Protein AF-A0A7S0JHD7-F1 (afdb_monomer_lite)

InterPro domains:
  IPR009288 Gamma-glutamylcyclotransferase, AIG2-like domain [PF06094] (3-98)
  IPR013024 Gamma-glutamyl cyclotransferase-like [cd06661] (7-71)
  IPR036568 Gamma-glutamyl cyclotransferase-like superfamily [SSF110857] (16-100)

Organism: NCBI:txid127549

pLDDT: mean 93.18, std 8.36, range [54.47, 98.25]

Structure (mmCIF, N/CA/C/O backbone):
data_AF-A0A7S0JHD7-F1
#
_entry.id   AF-A0A7S0JHD7-F1
#
loop_
_atom_site.group_PDB
_atom_site.id
_atom_site.type_symbol
_atom_site.label_atom_id
_atom_site.label_alt_id
_atom_site.label_comp_id
_atom_site.label_asym_id
_atom_site.label_entity_id
_atom_site.label_seq_id
_atom_site.pdbx_PDB_ins_code
_atom_site.Cartn_x
_atom_site.Cartn_y
_atom_site.Cartn_z
_atom_site.occupancy
_atom_site.B_iso_or_equiv
_atom_site.auth_seq_id
_atom_site.auth_comp_id
_atom_site.auth_asym_id
_atom_site.auth_atom_id
_atom_site.pdbx_PDB_model_num
ATOM 1 N N . PHE A 1 1 ? 3.752 4.876 7.104 1.00 97.00 1 PHE A N 1
ATOM 2 C CA . PHE A 1 1 ? 4.008 4.240 5.793 1.00 97.00 1 PHE A CA 1
ATOM 3 C C . PHE A 1 1 ? 4.699 5.234 4.877 1.00 97.00 1 PHE A C 1
ATOM 5 O O . PHE A 1 1 ? 4.890 6.371 5.280 1.00 97.00 1 PHE A O 1
ATOM 12 N N . VAL A 1 2 ? 5.087 4.823 3.677 1.00 97.06 2 VAL A N 1
ATOM 13 C CA . VAL A 1 2 ? 5.489 5.721 2.589 1.00 97.06 2 VAL A CA 1
ATOM 14 C C . VAL A 1 2 ? 4.622 5.375 1.387 1.00 97.06 2 VAL A C 1
ATOM 16 O O . VAL A 1 2 ? 4.475 4.195 1.071 1.00 97.06 2 VAL A O 1
ATOM 19 N N . LEU A 1 3 ? 4.037 6.385 0.744 1.00 97.25 3 LEU A N 1
ATOM 20 C CA . LEU A 1 3 ? 3.247 6.209 -0.473 1.00 97.25 3 LEU A CA 1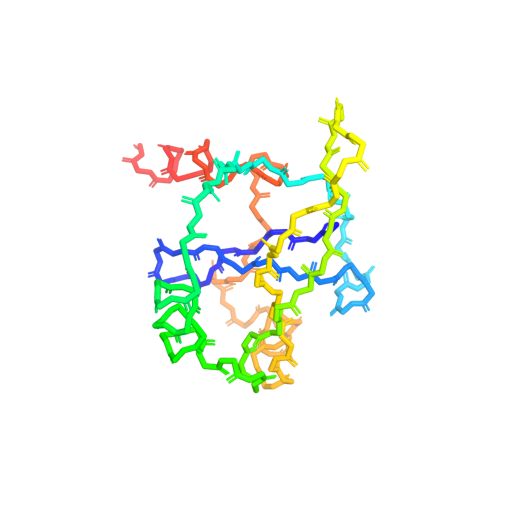
ATOM 21 C C . LEU A 1 3 ? 4.080 6.630 -1.685 1.00 97.25 3 LEU A C 1
ATOM 23 O O . LEU A 1 3 ? 4.628 7.735 -1.715 1.00 97.25 3 LEU A O 1
ATOM 27 N N . VAL A 1 4 ? 4.200 5.740 -2.664 1.00 95.50 4 VAL A N 1
ATOM 28 C CA . VAL A 1 4 ? 5.098 5.895 -3.814 1.00 95.50 4 VAL A CA 1
ATOM 29 C C . V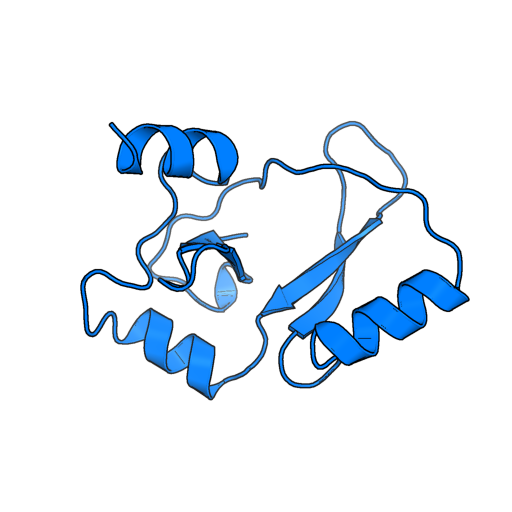AL A 1 4 ? 4.309 5.752 -5.109 1.00 95.50 4 VAL A C 1
ATOM 31 O O . VAL A 1 4 ? 3.493 4.850 -5.226 1.00 95.50 4 VAL A O 1
ATOM 34 N N . ASP A 1 5 ? 4.551 6.606 -6.100 1.00 94.25 5 ASP A N 1
ATOM 35 C CA . ASP A 1 5 ? 3.963 6.441 -7.434 1.00 94.25 5 ASP A CA 1
ATOM 36 C C . ASP A 1 5 ? 4.608 5.251 -8.165 1.00 94.25 5 ASP A C 1
ATOM 38 O O . ASP A 1 5 ? 5.815 5.259 -8.418 1.00 94.25 5 ASP A O 1
ATOM 42 N N . SER A 1 6 ? 3.825 4.240 -8.552 1.00 92.94 6 SER A N 1
ATOM 43 C CA . SER A 1 6 ? 4.338 3.106 -9.341 1.00 92.94 6 SER A CA 1
ATOM 44 C C . SER A 1 6 ? 4.807 3.503 -10.747 1.00 92.94 6 SER A C 1
ATOM 46 O O . SER A 1 6 ? 5.485 2.728 -11.422 1.00 92.94 6 SER A O 1
ATOM 48 N N . GLY A 1 7 ? 4.408 4.682 -11.234 1.00 89.81 7 GLY A N 1
ATOM 49 C CA . GLY A 1 7 ? 4.566 5.085 -12.628 1.00 89.81 7 GLY A CA 1
ATOM 50 C C . GLY A 1 7 ? 3.606 4.371 -13.586 1.00 89.81 7 GLY A C 1
ATOM 51 O O . GLY A 1 7 ? 3.748 4.520 -14.799 1.00 89.81 7 GLY A O 1
ATOM 52 N N . SER A 1 8 ? 2.645 3.606 -13.055 1.00 89.56 8 SER A N 1
ATOM 53 C CA . SER A 1 8 ? 1.667 2.812 -13.814 1.00 89.56 8 SER A CA 1
ATOM 54 C C . SER A 1 8 ? 0.216 3.192 -13.491 1.00 89.56 8 SER A C 1
ATOM 56 O O . SER A 1 8 ? -0.711 2.446 -13.787 1.00 89.56 8 SER A O 1
ATOM 58 N N . GLY A 1 9 ? -0.000 4.374 -12.901 1.00 90.94 9 GLY A N 1
ATOM 59 C CA . GLY A 1 9 ? -1.340 4.906 -12.623 1.00 90.94 9 GLY A CA 1
ATOM 60 C C . GLY A 1 9 ? -1.950 4.473 -11.288 1.00 90.94 9 GLY A C 1
ATOM 61 O O . GLY A 1 9 ? -3.118 4.768 -11.044 1.00 90.94 9 GLY A O 1
ATOM 62 N N . TYR A 1 10 ? -1.170 3.845 -10.407 1.00 92.69 10 TYR A N 1
ATOM 63 C CA . TYR A 1 10 ? -1.563 3.480 -9.041 1.00 92.69 10 TYR A CA 1
ATOM 64 C C . TYR A 1 10 ? -0.396 3.673 -8.052 1.00 92.69 10 TYR A C 1
ATOM 66 O O . TYR A 1 10 ? 0.763 3.669 -8.479 1.00 92.69 10 TYR A O 1
ATOM 74 N N . PRO A 1 11 ? -0.655 3.852 -6.746 1.00 96.06 11 PRO A N 1
ATOM 75 C CA . PRO A 1 11 ? 0.401 3.987 -5.753 1.00 96.06 11 PRO A CA 1
ATOM 76 C C . PRO A 1 11 ? 0.838 2.630 -5.180 1.00 96.06 11 PRO A C 1
ATOM 78 O O . PRO A 1 11 ? 0.054 1.689 -5.112 1.00 96.06 11 PRO A O 1
ATOM 81 N N . TYR A 1 12 ? 2.064 2.572 -4.668 1.00 97.12 12 TYR A N 1
ATOM 82 C CA . TYR A 1 12 ? 2.533 1.557 -3.731 1.00 97.12 12 TYR A CA 1
ATOM 83 C C . TYR A 1 12 ? 2.457 2.090 -2.301 1.00 97.12 12 TYR A C 1
ATOM 85 O O . TYR A 1 12 ? 3.001 3.160 -2.009 1.00 97.12 12 TYR A O 1
ATOM 93 N N . ALA A 1 13 ? 1.846 1.323 -1.398 1.00 98.06 13 ALA A N 1
ATOM 94 C CA . ALA A 1 13 ? 1.996 1.512 0.040 1.00 98.06 13 ALA A CA 1
ATOM 95 C C . ALA A 1 13 ? 3.176 0.670 0.539 1.00 98.06 13 ALA A C 1
ATOM 97 O O . ALA A 1 13 ? 3.165 -0.554 0.427 1.00 98.06 13 ALA A O 1
ATOM 98 N N . CYS A 1 14 ? 4.188 1.322 1.108 1.00 97.94 14 CYS A N 1
ATOM 99 C CA . CYS A 1 14 ? 5.396 0.669 1.603 1.00 97.94 14 CYS A CA 1
ATOM 100 C C . CYS A 1 14 ? 5.568 0.905 3.106 1.00 97.94 14 CYS A C 1
ATOM 102 O O . CYS A 1 14 ? 5.262 1.982 3.637 1.00 97.94 14 CYS A O 1
ATOM 104 N N . HIS A 1 15 ? 6.135 -0.079 3.805 1.00 97.81 15 HIS A N 1
ATOM 105 C CA . HIS A 1 15 ? 6.645 0.138 5.158 1.00 97.81 15 HIS A CA 1
ATOM 106 C C . HIS A 1 15 ? 7.768 1.175 5.141 1.00 97.81 15 HIS A C 1
ATOM 108 O O . HIS A 1 15 ? 8.652 1.127 4.291 1.00 97.81 15 HIS A O 1
ATOM 114 N N . ALA A 1 16 ? 7.783 2.087 6.115 1.00 96.25 16 ALA A N 1
ATOM 115 C CA . ALA A 1 16 ? 8.834 3.106 6.198 1.00 96.25 16 ALA A CA 1
ATOM 116 C C . ALA A 1 16 ? 10.225 2.491 6.431 1.00 96.25 16 ALA A C 1
ATOM 118 O O . ALA A 1 16 ? 11.209 2.953 5.869 1.00 96.25 16 ALA A O 1
ATOM 119 N N . ALA A 1 17 ? 10.303 1.385 7.179 1.00 96.19 17 ALA A N 1
ATOM 120 C CA . ALA A 1 17 ? 11.546 0.630 7.355 1.00 96.19 17 ALA A CA 1
ATOM 121 C C . ALA A 1 17 ? 12.089 0.057 6.032 1.00 96.19 17 ALA A C 1
ATOM 123 O O . ALA A 1 17 ? 13.296 -0.124 5.876 1.00 96.19 17 ALA A O 1
ATOM 124 N N . ALA A 1 18 ? 11.209 -0.198 5.060 1.00 95.62 18 ALA A N 1
ATOM 125 C CA . ALA A 1 18 ? 11.601 -0.640 3.732 1.00 95.62 18 ALA A CA 1
ATOM 126 C C . ALA A 1 18 ? 12.091 0.514 2.845 1.00 95.62 18 ALA A C 1
ATOM 128 O O . ALA A 1 18 ? 12.549 0.240 1.751 1.00 95.62 18 ALA A O 1
ATOM 129 N N . LEU A 1 19 ? 12.027 1.776 3.280 1.00 94.75 19 LEU A N 1
ATOM 130 C CA . LEU A 1 19 ? 12.508 2.955 2.546 1.00 94.75 19 LEU A CA 1
ATOM 131 C C . LEU A 1 19 ? 13.006 4.025 3.548 1.00 94.75 19 LEU A C 1
ATOM 133 O O . LEU A 1 19 ? 12.389 5.085 3.667 1.00 94.75 19 LEU A O 1
ATOM 137 N N . PRO A 1 20 ? 14.071 3.746 4.330 1.00 93.75 20 PRO A N 1
ATOM 138 C CA . PRO A 1 20 ? 14.485 4.577 5.461 1.00 93.75 20 PRO A CA 1
ATOM 139 C C . PRO A 1 20 ? 14.974 5.974 5.054 1.00 93.75 20 PRO A C 1
ATOM 141 O O . PRO A 1 20 ? 15.027 6.870 5.891 1.00 93.75 20 PRO A O 1
ATOM 144 N N . GLU A 1 21 ? 15.320 6.181 3.784 1.00 91.69 21 GLU A N 1
ATOM 145 C CA . GLU A 1 21 ? 15.680 7.484 3.225 1.00 91.69 21 GLU A CA 1
ATOM 146 C C . GLU A 1 21 ? 14.472 8.407 2.982 1.00 91.69 21 GLU A C 1
ATOM 148 O O . GLU A 1 21 ? 14.646 9.577 2.641 1.00 91.69 21 GLU A O 1
ATOM 153 N N . ARG A 1 22 ? 13.243 7.898 3.144 1.00 92.00 22 ARG A N 1
ATOM 154 C CA . ARG A 1 22 ? 11.997 8.621 2.872 1.00 92.00 22 ARG A CA 1
ATOM 155 C C . ARG A 1 22 ? 11.255 8.927 4.169 1.00 92.00 22 ARG A C 1
ATOM 157 O O . ARG A 1 22 ? 11.165 8.097 5.072 1.00 92.00 22 ARG A O 1
ATOM 164 N N . ALA A 1 23 ? 10.676 10.123 4.245 1.00 93.88 23 ALA A N 1
ATOM 165 C CA . ALA A 1 23 ? 9.887 10.526 5.401 1.00 93.88 23 ALA A CA 1
ATOM 166 C C . ALA A 1 23 ? 8.593 9.689 5.494 1.00 93.88 23 ALA A C 1
ATOM 168 O O . ALA A 1 23 ? 7.858 9.601 4.505 1.00 93.88 23 ALA A O 1
ATOM 169 N N . PRO A 1 24 ? 8.285 9.084 6.655 1.00 96.56 24 PRO A N 1
ATOM 170 C CA . PRO A 1 24 ? 7.031 8.375 6.845 1.00 96.56 24 PRO A CA 1
ATOM 171 C C . PRO A 1 24 ? 5.847 9.348 6.912 1.00 96.56 24 PRO A C 1
ATOM 173 O O . PRO A 1 24 ? 5.953 10.438 7.469 1.00 96.56 24 PRO A O 1
ATOM 176 N N . SER A 1 25 ? 4.690 8.910 6.425 1.00 96.12 25 SER A N 1
ATOM 177 C CA . SER A 1 25 ? 3.412 9.604 6.565 1.00 96.12 25 SER A CA 1
ATOM 178 C C . SER A 1 25 ? 2.292 8.657 7.003 1.00 96.12 25 SER A C 1
ATOM 180 O O . SER A 1 25 ? 2.401 7.422 6.923 1.00 96.12 25 SER A O 1
ATOM 182 N N . GLN A 1 26 ? 1.193 9.259 7.460 1.00 96.69 26 GLN A N 1
ATOM 183 C CA . GLN A 1 26 ? -0.122 8.623 7.424 1.00 96.69 26 GLN A CA 1
ATOM 184 C C . GLN A 1 26 ? -0.577 8.506 5.965 1.00 96.69 26 GLN A C 1
ATOM 186 O O . GLN A 1 26 ? -0.109 9.257 5.107 1.00 96.69 26 GLN A O 1
ATOM 191 N N . LEU A 1 27 ? -1.437 7.530 5.682 1.00 97.31 27 LEU A N 1
ATOM 192 C CA . LEU A 1 27 ? -2.031 7.341 4.361 1.00 97.31 27 LEU A CA 1
ATOM 193 C C . LEU A 1 27 ? -3.490 7.782 4.410 1.00 97.31 27 LEU A C 1
ATOM 195 O O . LEU A 1 27 ? -4.190 7.470 5.371 1.00 97.31 27 LEU A O 1
ATOM 199 N N . ILE A 1 28 ? -3.934 8.483 3.372 1.00 96.94 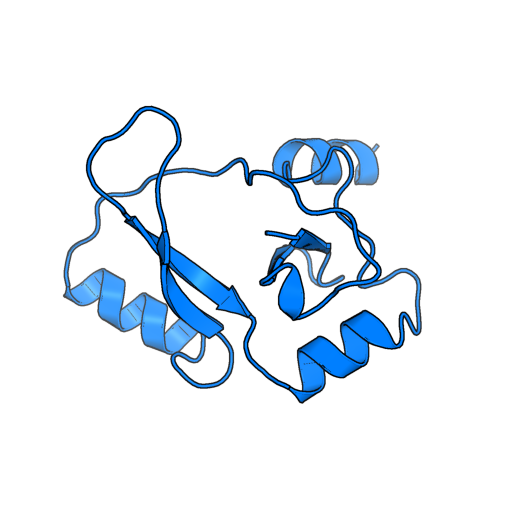28 ILE A N 1
ATOM 200 C CA . ILE A 1 28 ? -5.336 8.833 3.165 1.00 96.94 28 ILE A CA 1
ATOM 201 C C . ILE A 1 28 ? -5.912 7.821 2.180 1.00 96.94 28 ILE A C 1
ATOM 203 O O . ILE A 1 28 ? -5.378 7.628 1.087 1.00 96.94 28 ILE A O 1
ATOM 207 N N . GLY A 1 29 ? -7.000 7.166 2.572 1.00 94.00 29 GLY A N 1
ATOM 208 C CA . GLY A 1 29 ? -7.625 6.115 1.782 1.00 94.00 29 GLY A CA 1
ATOM 209 C C . GLY A 1 29 ? -9.108 5.967 2.083 1.00 94.00 29 GLY A C 1
ATOM 210 O O . GLY A 1 29 ? -9.697 6.763 2.814 1.00 94.00 29 GLY A O 1
ATOM 211 N N . GLU A 1 30 ? -9.701 4.935 1.496 1.00 94.50 30 GLU A N 1
ATOM 212 C CA . GLU A 1 30 ? -11.107 4.578 1.669 1.00 94.50 30 GLU A CA 1
ATOM 213 C C . GLU A 1 30 ? -11.199 3.239 2.398 1.00 94.50 30 GLU A C 1
ATOM 215 O O . GLU A 1 30 ? -10.457 2.305 2.090 1.00 94.50 30 GLU A O 1
ATOM 220 N N . LEU A 1 31 ? -12.112 3.151 3.365 1.00 95.00 31 LEU A N 1
ATOM 221 C CA . LEU A 1 31 ? -12.401 1.917 4.083 1.00 95.00 31 LEU A CA 1
ATOM 222 C C . LEU A 1 31 ? -13.623 1.243 3.458 1.00 95.00 31 LEU A C 1
ATOM 224 O O . LEU A 1 31 ? -14.693 1.846 3.368 1.00 95.00 31 LEU A O 1
ATOM 228 N N . LEU A 1 32 ? -13.464 -0.010 3.037 1.00 95.50 32 LEU A N 1
ATOM 229 C CA . LEU A 1 32 ? -14.512 -0.787 2.381 1.00 95.50 32 LEU A CA 1
ATOM 230 C C . LEU A 1 32 ? -14.810 -2.059 3.173 1.00 95.50 32 LEU A C 1
ATOM 232 O O . LEU A 1 32 ? -13.900 -2.783 3.573 1.00 95.50 32 LEU A O 1
ATOM 236 N N . VAL A 1 33 ? -16.098 -2.359 3.346 1.00 96.38 33 VAL A N 1
ATOM 237 C CA . VAL A 1 33 ? -16.551 -3.638 3.903 1.00 96.38 33 VAL A CA 1
ATOM 238 C C . VAL A 1 33 ? -16.715 -4.631 2.761 1.00 96.38 33 VAL A C 1
ATOM 240 O O . VAL A 1 33 ? -17.500 -4.411 1.839 1.00 96.38 33 VAL A O 1
ATOM 243 N N . VAL A 1 34 ? -15.985 -5.740 2.835 1.00 96.31 34 VAL A N 1
ATOM 244 C CA . VAL A 1 34 ? -16.016 -6.805 1.828 1.00 96.31 34 VAL A CA 1
ATOM 245 C C . VAL A 1 34 ? -16.269 -8.158 2.481 1.00 96.31 34 VAL A C 1
ATOM 247 O O . VAL A 1 34 ? -15.935 -8.380 3.643 1.00 96.31 34 VAL A O 1
ATOM 250 N N . ASN A 1 35 ? -16.867 -9.080 1.729 1.00 98.06 35 ASN A N 1
ATOM 251 C CA . ASN A 1 35 ? -17.022 -10.462 2.175 1.00 98.06 35 ASN A CA 1
ATOM 252 C C . ASN A 1 35 ? -15.767 -11.294 1.846 1.00 98.06 35 ASN A C 1
ATOM 254 O O . ASN A 1 35 ? -14.893 -10.864 1.093 1.00 98.06 35 ASN A O 1
ATOM 258 N N . ALA A 1 36 ? -15.701 -12.514 2.384 1.00 97.19 36 ALA A N 1
ATOM 259 C CA . ALA A 1 36 ? -14.554 -13.403 2.198 1.00 97.19 36 ALA A CA 1
ATOM 260 C C . ALA A 1 36 ? -14.282 -13.767 0.725 1.00 97.19 36 ALA A C 1
ATOM 262 O O . ALA A 1 36 ? -13.127 -13.921 0.342 1.00 97.19 36 ALA A O 1
ATOM 263 N N . ALA A 1 37 ? -15.322 -13.876 -0.109 1.00 98.06 37 ALA A N 1
ATOM 264 C CA . ALA A 1 37 ? -15.159 -14.201 -1.526 1.00 98.06 37 ALA A CA 1
ATOM 265 C C . ALA A 1 37 ? -14.506 -13.046 -2.301 1.00 98.06 37 ALA A C 1
ATOM 267 O O . ALA A 1 37 ? -13.570 -13.269 -3.063 1.00 98.06 37 ALA A O 1
ATOM 268 N N . VAL A 1 38 ? -14.950 -11.808 -2.058 1.00 98.00 38 VAL A N 1
ATOM 269 C CA . VAL A 1 38 ? -14.329 -10.601 -2.628 1.00 98.00 38 VAL A CA 1
ATOM 270 C C . VAL A 1 38 ? -12.887 -10.479 -2.150 1.00 98.00 38 VAL A C 1
ATOM 272 O O . VAL A 1 38 ? -11.991 -10.250 -2.953 1.00 98.00 38 VAL A O 1
ATOM 275 N N . LEU A 1 39 ? -12.657 -10.690 -0.855 1.00 97.31 39 LEU A N 1
ATOM 276 C CA . LEU A 1 39 ? -11.332 -10.601 -0.261 1.00 97.31 39 LEU A CA 1
ATOM 277 C C . LEU A 1 39 ? -10.350 -11.636 -0.848 1.00 97.31 39 LEU A C 1
ATOM 279 O O . LEU A 1 39 ? -9.198 -11.301 -1.106 1.00 97.31 39 LEU A O 1
ATOM 283 N N . SER A 1 40 ? -10.811 -12.859 -1.124 1.00 97.38 40 SER A N 1
ATOM 284 C CA . SER A 1 40 ? -10.013 -13.884 -1.812 1.00 97.38 40 SER A CA 1
ATOM 285 C C . SER A 1 40 ? -9.677 -13.489 -3.252 1.00 97.38 40 SER A C 1
ATOM 287 O O . SER A 1 40 ? -8.560 -13.716 -3.700 1.00 97.38 40 SER A O 1
ATOM 289 N N . GLY A 1 41 ? -10.619 -12.878 -3.978 1.00 98.12 41 GLY A N 1
ATOM 290 C CA . GLY A 1 41 ? -10.355 -12.377 -5.330 1.00 98.12 41 GLY A CA 1
ATOM 291 C C . GLY A 1 41 ? -9.343 -11.228 -5.343 1.00 98.12 41 GLY A C 1
ATOM 292 O O . GLY A 1 41 ? -8.498 -11.160 -6.231 1.00 98.12 41 GLY A O 1
ATOM 293 N N . LEU A 1 42 ? -9.384 -10.350 -4.335 1.00 97.44 42 LEU A N 1
ATOM 294 C CA . LEU A 1 42 ? -8.370 -9.308 -4.159 1.00 97.44 42 LEU A CA 1
ATOM 295 C C . LEU A 1 42 ? -6.989 -9.908 -3.869 1.00 97.44 42 LEU A C 1
ATOM 297 O O . LEU A 1 42 ? -6.013 -9.447 -4.447 1.00 97.44 42 LEU A O 1
ATOM 301 N N . ASP A 1 43 ? -6.894 -10.965 -3.055 1.00 98.00 43 ASP A N 1
ATOM 302 C CA . ASP A 1 43 ? -5.614 -11.644 -2.802 1.00 98.00 43 ASP A CA 1
ATOM 303 C C . ASP A 1 43 ? -4.961 -12.154 -4.094 1.00 98.00 43 ASP A C 1
ATOM 305 O O . ASP A 1 43 ? -3.755 -11.990 -4.278 1.00 98.00 43 ASP A O 1
ATOM 309 N N . GLU A 1 44 ? -5.747 -12.722 -5.009 1.00 97.69 44 GLU A N 1
ATOM 310 C CA . GLU A 1 44 ? -5.249 -13.173 -6.312 1.00 97.69 44 GLU A CA 1
ATOM 311 C C . GLU A 1 44 ? -4.781 -12.001 -7.187 1.00 97.69 44 GLU A C 1
ATOM 313 O O . GLU A 1 44 ? -3.687 -12.056 -7.754 1.00 97.69 44 GLU A O 1
ATOM 318 N N . LEU A 1 45 ? -5.577 -10.928 -7.274 1.00 96.56 45 LEU A N 1
ATOM 319 C CA . LEU A 1 45 ? -5.258 -9.744 -8.084 1.00 96.56 45 LEU A CA 1
ATOM 320 C C . LEU A 1 45 ? -4.012 -9.003 -7.585 1.00 96.56 45 LEU A C 1
ATOM 322 O O . LEU A 1 45 ? -3.212 -8.533 -8.392 1.00 96.56 45 LEU A O 1
ATOM 326 N N . GLU A 1 46 ? -3.833 -8.930 -6.268 1.00 96.44 46 GLU A N 1
ATOM 327 C CA . GLU A 1 46 ? -2.701 -8.262 -5.618 1.00 96.44 46 GLU A CA 1
ATOM 328 C C . GLU A 1 46 ? -1.460 -9.177 -5.517 1.00 96.44 46 GLU A C 1
ATOM 330 O O . GLU A 1 46 ? -0.426 -8.806 -4.957 1.00 96.44 46 GLU A O 1
ATOM 335 N N . GLY A 1 47 ? -1.524 -10.409 -6.033 1.00 96.94 47 GLY A N 1
ATOM 336 C CA . GLY A 1 47 ? -0.410 -11.357 -5.951 1.00 96.94 47 GLY A CA 1
ATOM 337 C C . GLY A 1 47 ? -0.013 -11.684 -4.507 1.00 96.94 47 GLY A C 1
ATOM 338 O O . GLY A 1 47 ? 1.171 -11.885 -4.209 1.00 96.94 47 GLY A O 1
ATOM 339 N N . HIS A 1 48 ? -0.988 -11.697 -3.597 1.00 95.31 48 HIS A N 1
ATOM 340 C CA . HIS A 1 48 ? -0.792 -12.021 -2.193 1.00 95.31 48 HIS A CA 1
ATOM 341 C C . HIS A 1 48 ? -0.408 -13.498 -2.005 1.00 95.31 48 HIS A C 1
ATOM 343 O O . HIS A 1 48 ? -1.016 -14.364 -2.634 1.00 95.31 48 HIS A O 1
ATOM 349 N N . PRO A 1 49 ? 0.557 -13.835 -1.120 1.00 96.50 49 PRO A N 1
ATOM 350 C CA . PRO A 1 49 ? 1.343 -12.968 -0.230 1.00 96.50 49 PRO A CA 1
ATOM 351 C C . PRO A 1 49 ? 2.728 -12.572 -0.766 1.00 96.50 49 PRO A C 1
ATOM 353 O O . PRO A 1 49 ? 3.578 -12.147 0.016 1.00 96.50 49 PRO A O 1
ATOM 356 N N . THR A 1 50 ? 2.999 -12.775 -2.056 1.00 95.94 50 THR A N 1
ATOM 357 C CA . THR A 1 50 ? 4.345 -12.612 -2.618 1.00 95.94 50 THR A CA 1
ATOM 358 C C . THR A 1 50 ? 4.621 -11.169 -3.022 1.00 95.94 50 THR A C 1
ATOM 360 O O . THR A 1 50 ? 5.607 -10.592 -2.563 1.00 95.94 50 THR A O 1
ATOM 363 N N . TYR A 1 51 ? 3.755 -10.582 -3.854 1.00 97.31 51 TYR A N 1
ATOM 364 C CA . TYR A 1 51 ? 3.965 -9.231 -4.368 1.00 97.31 51 TYR A CA 1
ATOM 365 C C . TYR A 1 51 ? 3.533 -8.177 -3.342 1.00 97.31 51 TYR A C 1
ATOM 367 O O . TYR A 1 51 ? 4.363 -7.424 -2.816 1.00 97.31 51 TYR A O 1
ATOM 375 N N . TYR A 1 52 ? 2.251 -8.208 -2.971 1.00 98.12 52 TYR A N 1
ATOM 376 C CA . TYR A 1 52 ? 1.733 -7.512 -1.800 1.00 98.12 52 TYR A CA 1
ATOM 377 C C . TYR A 1 52 ? 1.452 -8.479 -0.649 1.00 98.12 52 TYR A C 1
ATOM 379 O O . TYR A 1 52 ? 0.922 -9.576 -0.827 1.00 98.12 52 TYR A O 1
ATOM 387 N N . ARG A 1 53 ? 1.700 -8.037 0.582 1.00 98.06 53 ARG A N 1
ATOM 388 C CA . ARG A 1 53 ? 1.238 -8.727 1.785 1.00 98.06 53 ARG A CA 1
ATOM 389 C C . ARG A 1 53 ? 0.085 -7.960 2.412 1.00 98.06 53 ARG A C 1
ATOM 391 O O . ARG A 1 53 ? 0.191 -6.763 2.659 1.00 98.06 53 ARG A O 1
ATOM 398 N N . ARG A 1 54 ? -1.011 -8.664 2.691 1.00 97.25 54 ARG A N 1
ATOM 399 C CA . ARG A 1 54 ? -2.137 -8.124 3.442 1.00 97.25 54 ARG A CA 1
ATOM 400 C C . ARG A 1 54 ? -1.792 -8.084 4.929 1.00 97.25 54 ARG A C 1
ATOM 402 O O . ARG A 1 54 ? -1.390 -9.099 5.496 1.00 97.25 54 ARG A O 1
ATOM 409 N N . GLU A 1 55 ? -1.956 -6.925 5.551 1.00 97.50 55 GLU A N 1
ATOM 410 C CA . GLU A 1 55 ? -1.627 -6.680 6.957 1.00 97.50 55 GLU A CA 1
ATOM 411 C C . GLU A 1 55 ? -2.753 -5.912 7.653 1.00 97.50 55 GLU A C 1
ATOM 413 O O . GLU A 1 55 ? -3.418 -5.086 7.025 1.00 97.50 55 GLU A O 1
ATOM 418 N N . LEU A 1 56 ? -2.984 -6.200 8.940 1.00 97.69 56 LEU A N 1
ATOM 419 C CA . LEU A 1 56 ? -3.878 -5.390 9.766 1.00 97.69 56 LEU A CA 1
ATOM 420 C C . LEU A 1 56 ? -3.168 -4.085 10.113 1.00 97.69 56 LEU A C 1
ATOM 422 O O . LEU A 1 56 ? -2.095 -4.098 10.719 1.00 97.69 56 LEU A O 1
ATOM 426 N N . VAL A 1 57 ? -3.782 -2.968 9.745 1.00 97.12 57 VAL A N 1
ATOM 427 C CA . VAL A 1 57 ? -3.281 -1.624 10.020 1.00 97.12 57 VAL A CA 1
ATOM 428 C C . VAL A 1 57 ? -4.293 -0.851 10.853 1.00 97.12 57 VAL A C 1
ATOM 430 O O . VAL A 1 57 ? -5.502 -0.979 10.667 1.00 97.12 57 VAL A O 1
ATOM 433 N N . GLY A 1 58 ? -3.792 -0.052 11.794 1.00 97.56 58 GLY A N 1
ATOM 434 C CA . GLY A 1 58 ? -4.634 0.854 12.570 1.00 97.56 58 GLY A CA 1
ATOM 435 C C . GLY A 1 58 ? -5.190 1.972 11.689 1.00 97.56 58 GLY A C 1
ATOM 436 O O . GLY A 1 58 ? -4.481 2.497 10.827 1.00 97.56 58 GLY A O 1
ATOM 437 N N . ILE A 1 59 ? -6.442 2.347 11.932 1.00 97.06 59 ILE A N 1
ATOM 438 C CA . ILE A 1 59 ? -7.136 3.424 11.225 1.00 97.06 59 ILE A CA 1
ATOM 439 C C . ILE A 1 59 ? -7.239 4.619 12.173 1.00 97.06 59 ILE A C 1
ATOM 441 O O . ILE A 1 59 ? -7.566 4.475 13.348 1.00 97.06 59 ILE A O 1
ATOM 445 N N . CYS A 1 60 ? -6.923 5.819 11.690 1.00 94.56 60 CYS A N 1
ATOM 446 C CA . CYS A 1 60 ? -7.000 7.013 12.526 1.00 94.56 60 CYS A CA 1
ATOM 447 C C . CYS A 1 60 ? -8.453 7.308 12.919 1.00 94.56 60 CYS A C 1
ATOM 449 O O . CYS A 1 60 ? -9.267 7.608 12.054 1.00 94.56 60 CYS A O 1
ATOM 451 N N . GLY A 1 61 ? -8.737 7.291 14.222 1.00 94.62 61 GLY A N 1
ATOM 452 C CA . GLY A 1 61 ? -10.067 7.585 14.762 1.00 94.62 61 GLY A CA 1
ATOM 453 C C . GLY A 1 61 ? -10.967 6.365 14.960 1.00 94.62 61 GLY A C 1
ATOM 454 O O . GLY A 1 61 ? -12.074 6.546 15.449 1.00 94.62 61 GLY A O 1
ATOM 455 N N . GLU A 1 62 ? -10.492 5.158 14.643 1.00 94.69 62 GLU A N 1
ATOM 456 C CA . GLU A 1 62 ? -11.226 3.904 14.849 1.00 94.69 62 GLU A CA 1
ATOM 457 C C . GLU A 1 62 ? -10.457 2.974 15.796 1.00 94.69 62 GLU A C 1
ATOM 459 O O . GLU A 1 62 ? -9.223 2.981 15.828 1.00 94.69 62 GLU A O 1
ATOM 464 N N . ASP A 1 63 ? -11.192 2.140 16.534 1.00 94.75 63 ASP A N 1
ATOM 465 C CA . ASP A 1 63 ? -10.610 1.161 17.462 1.00 94.75 63 ASP A CA 1
ATOM 466 C C . ASP A 1 63 ? -10.244 -0.162 16.770 1.00 94.75 63 ASP A C 1
ATOM 468 O O . ASP A 1 63 ? -9.318 -0.861 17.191 1.00 94.75 63 ASP A O 1
ATOM 472 N N . GLU A 1 64 ? -10.958 -0.517 15.698 1.00 95.50 64 GLU A N 1
ATOM 473 C CA . GLU A 1 64 ? -10.724 -1.755 14.959 1.00 95.50 64 GLU A CA 1
ATOM 474 C C . GLU A 1 64 ? -9.745 -1.536 13.792 1.00 95.50 64 GLU A C 1
ATOM 476 O O . GLU A 1 64 ? -9.898 -0.594 13.008 1.00 95.50 64 GLU A O 1
ATOM 481 N N . PRO A 1 65 ? -8.725 -2.402 13.634 1.00 97.50 65 PRO A N 1
ATOM 482 C CA . PRO A 1 65 ? -7.838 -2.339 12.483 1.00 97.50 65 PRO A CA 1
ATOM 483 C C . PRO A 1 65 ? -8.532 -2.856 11.217 1.00 97.50 65 PRO A C 1
ATOM 485 O O . PRO A 1 65 ? -9.419 -3.707 11.274 1.00 97.50 65 PRO A O 1
ATOM 488 N N . ALA A 1 66 ? -8.050 -2.421 10.054 1.00 97.31 66 ALA A N 1
ATOM 489 C CA . ALA A 1 66 ? -8.488 -2.933 8.756 1.00 97.31 66 ALA A CA 1
ATOM 490 C C . ALA A 1 66 ? -7.340 -3.576 7.985 1.00 97.31 66 ALA A C 1
ATOM 492 O O . ALA A 1 66 ? -6.162 -3.326 8.238 1.00 97.31 66 ALA A O 1
ATOM 493 N N . TRP A 1 67 ? -7.695 -4.412 7.015 1.00 97.81 67 TRP A N 1
ATOM 494 C CA . TRP A 1 67 ? -6.730 -4.993 6.097 1.00 97.81 67 TRP A CA 1
ATOM 495 C C . TRP A 1 67 ? -6.261 -3.976 5.054 1.00 97.81 67 TRP A C 1
ATOM 497 O O . TRP A 1 67 ? -7.074 -3.291 4.437 1.00 97.81 67 TRP A O 1
ATOM 507 N N . MET A 1 68 ? -4.954 -3.946 4.803 1.00 97.94 68 MET A N 1
ATOM 508 C CA . MET A 1 68 ? -4.334 -3.187 3.718 1.00 97.94 68 MET A CA 1
ATOM 509 C C . MET A 1 68 ? -3.264 -4.034 3.027 1.00 97.94 68 MET A C 1
ATOM 511 O O . MET A 1 68 ? -2.560 -4.802 3.683 1.00 97.94 68 MET A O 1
ATOM 515 N N . TYR A 1 69 ? -3.124 -3.881 1.711 1.00 98.06 69 TYR A N 1
ATOM 516 C CA . TYR A 1 69 ? -2.045 -4.490 0.935 1.00 98.06 69 TYR A CA 1
ATOM 517 C C . TYR A 1 69 ? -0.801 -3.599 0.978 1.00 98.06 69 TYR A C 1
ATOM 519 O O . TYR A 1 69 ? -0.844 -2.425 0.613 1.00 98.06 69 TYR A O 1
ATOM 527 N N . VAL A 1 70 ? 0.310 -4.157 1.455 1.00 98.25 70 VAL A N 1
ATOM 528 C CA . VAL A 1 70 ? 1.601 -3.473 1.583 1.00 98.25 70 VAL A CA 1
ATOM 529 C C . VAL A 1 70 ? 2.604 -4.147 0.663 1.00 98.25 70 VAL A C 1
ATOM 531 O O . VAL A 1 70 ? 2.695 -5.374 0.639 1.00 98.25 70 VAL A O 1
ATOM 534 N N . LEU A 1 71 ? 3.347 -3.361 -0.116 1.00 98.19 71 LEU A N 1
ATOM 535 C CA . LEU A 1 71 ? 4.338 -3.893 -1.045 1.00 98.19 71 LEU A CA 1
ATOM 536 C C . LEU A 1 71 ? 5.466 -4.566 -0.258 1.00 98.19 71 LEU A C 1
ATOM 538 O O . LEU A 1 71 ? 6.110 -3.931 0.583 1.00 98.19 71 LEU A O 1
ATOM 542 N N . THR A 1 72 ? 5.713 -5.842 -0.553 1.00 96.38 72 THR A N 1
ATOM 543 C CA . THR A 1 72 ? 6.777 -6.637 0.079 1.00 96.38 72 THR A CA 1
ATOM 544 C C . THR A 1 72 ? 7.740 -7.266 -0.918 1.00 96.38 72 THR A C 1
ATOM 546 O O . THR A 1 72 ? 8.781 -7.769 -0.495 1.00 96.38 72 THR A O 1
ATOM 549 N N . ASP A 1 73 ? 7.428 -7.229 -2.216 1.00 97.25 73 ASP A N 1
ATOM 550 C CA . ASP A 1 73 ? 8.314 -7.742 -3.258 1.00 97.25 73 ASP A CA 1
ATOM 551 C C . ASP A 1 73 ? 9.691 -7.064 -3.216 1.00 97.25 73 ASP A C 1
ATOM 553 O O . ASP A 1 73 ? 9.820 -5.843 -3.343 1.00 97.25 73 ASP A O 1
ATOM 557 N N . ALA A 1 74 ? 10.737 -7.873 -3.043 1.00 95.94 74 ALA A N 1
ATOM 558 C CA . ALA A 1 74 ? 12.094 -7.374 -2.869 1.00 95.94 74 ALA A CA 1
ATOM 559 C C . ALA A 1 74 ? 12.608 -6.671 -4.132 1.00 95.94 74 ALA A C 1
ATOM 561 O O . ALA A 1 74 ? 13.244 -5.625 -4.036 1.00 95.94 74 ALA A O 1
ATOM 562 N N . SER A 1 75 ? 12.313 -7.210 -5.319 1.00 94.62 75 SER A N 1
ATOM 563 C CA . SER A 1 75 ? 12.767 -6.624 -6.581 1.00 94.62 75 SER A CA 1
ATOM 564 C C . SER A 1 75 ? 12.118 -5.264 -6.846 1.00 94.62 75 SER A C 1
ATOM 566 O O . SER A 1 75 ? 12.810 -4.327 -7.249 1.00 94.62 75 SER A O 1
ATOM 568 N N . ALA A 1 76 ? 10.822 -5.119 -6.564 1.00 94.56 76 ALA A N 1
ATOM 569 C CA . ALA A 1 76 ? 10.115 -3.847 -6.651 1.00 94.56 76 ALA A CA 1
ATOM 570 C C . ALA A 1 76 ? 10.657 -2.826 -5.641 1.00 94.56 76 ALA A C 1
ATOM 572 O O . ALA A 1 76 ? 10.921 -1.682 -6.012 1.00 94.56 76 ALA A O 1
ATOM 573 N N . LEU A 1 77 ? 10.882 -3.228 -4.386 1.00 95.62 77 LEU A N 1
ATOM 574 C CA . LEU A 1 77 ? 11.455 -2.345 -3.366 1.00 95.62 77 LEU A CA 1
ATOM 575 C C . LEU A 1 77 ? 12.864 -1.869 -3.745 1.00 95.62 77 LEU A C 1
ATOM 577 O O . LEU A 1 77 ? 13.143 -0.676 -3.644 1.00 95.62 77 LEU A O 1
ATOM 581 N N . GLU A 1 78 ? 13.726 -2.749 -4.255 1.00 94.31 78 GLU A N 1
ATOM 582 C CA . GLU A 1 78 ? 15.054 -2.357 -4.744 1.00 94.31 78 GLU A CA 1
ATOM 583 C C . GLU A 1 78 ? 14.970 -1.393 -5.936 1.00 94.31 78 GLU A C 1
ATOM 585 O O . GLU A 1 78 ? 15.697 -0.399 -5.984 1.00 94.31 78 GLU A O 1
ATOM 590 N N . ALA A 1 79 ? 14.031 -1.604 -6.863 1.00 92.38 79 ALA A N 1
ATOM 591 C CA . ALA A 1 79 ? 13.796 -0.672 -7.966 1.00 92.38 79 ALA A CA 1
ATOM 592 C C . ALA A 1 79 ? 13.306 0.710 -7.485 1.00 92.38 79 ALA A C 1
ATOM 594 O O . ALA A 1 79 ? 13.673 1.737 -8.066 1.00 92.38 79 ALA A O 1
ATOM 595 N N . ILE A 1 80 ? 12.500 0.756 -6.418 1.00 94.19 80 ILE A N 1
ATOM 596 C C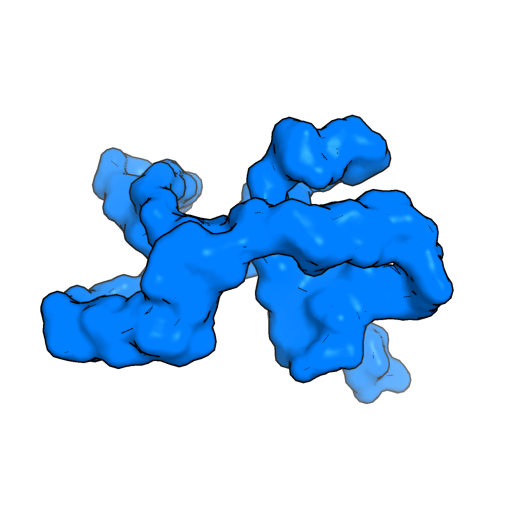A . ILE A 1 80 ? 12.057 2.002 -5.776 1.00 94.19 80 ILE A CA 1
ATOM 597 C C . ILE A 1 80 ? 13.242 2.716 -5.111 1.00 94.19 80 ILE A C 1
ATOM 599 O O . ILE A 1 80 ? 13.397 3.928 -5.284 1.00 94.19 80 ILE A O 1
ATOM 603 N N . ARG A 1 81 ? 14.098 1.987 -4.383 1.00 92.38 81 ARG A N 1
ATOM 604 C CA . ARG A 1 81 ? 15.299 2.543 -3.731 1.00 92.38 81 ARG A CA 1
ATOM 605 C C . ARG A 1 81 ? 16.296 3.101 -4.733 1.00 92.38 81 ARG A C 1
ATOM 607 O O . ARG A 1 81 ? 16.835 4.184 -4.533 1.00 92.38 81 ARG A O 1
ATOM 614 N N . ALA A 1 82 ? 16.528 2.371 -5.821 1.00 89.19 82 ALA A N 1
ATOM 615 C CA . ALA A 1 82 ? 17.488 2.7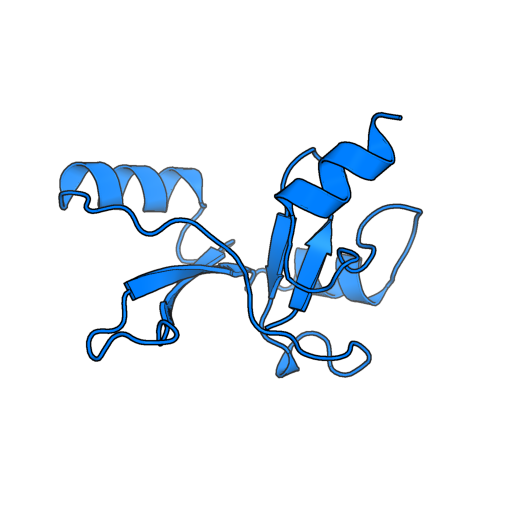63 -6.840 1.00 89.19 82 ALA A CA 1
ATOM 616 C C . ALA A 1 82 ? 17.056 4.021 -7.620 1.00 89.19 82 ALA A C 1
ATOM 618 O O . ALA A 1 82 ? 17.879 4.590 -8.333 1.00 89.19 82 ALA A O 1
ATOM 619 N N . ASN A 1 83 ? 15.789 4.451 -7.485 1.00 73.06 83 ASN A N 1
ATOM 620 C CA . ASN A 1 83 ? 15.233 5.696 -8.024 1.00 73.06 83 ASN A CA 1
ATOM 621 C C . ASN A 1 83 ? 15.630 5.956 -9.491 1.00 73.06 83 ASN A C 1
ATOM 623 O O . ASN A 1 83 ? 16.037 7.052 -9.871 1.00 73.06 83 ASN A O 1
ATOM 627 N N . GLN A 1 84 ? 15.575 4.909 -10.321 1.00 58.72 84 GLN A N 1
ATOM 628 C CA . GLN A 1 84 ? 16.214 4.906 -11.643 1.00 58.72 84 GLN A CA 1
ATOM 629 C C . GLN A 1 84 ? 15.465 5.725 -12.718 1.00 58.72 84 GLN A C 1
ATOM 631 O O . GLN A 1 84 ? 15.826 5.654 -13.890 1.00 58.72 84 GLN A O 1
ATOM 636 N N . SER A 1 85 ? 14.419 6.493 -12.380 1.00 58.72 85 SER A N 1
ATOM 637 C CA . SER A 1 85 ? 13.692 7.345 -13.341 1.00 58.72 85 SER A CA 1
ATOM 638 C C . SER A 1 85 ? 12.729 8.323 -12.648 1.00 58.72 85 SER A C 1
ATOM 640 O O . SER A 1 85 ? 12.618 8.333 -11.432 1.00 58.72 85 SER A O 1
ATOM 642 N N . ALA A 1 86 ? 11.964 9.100 -13.427 1.00 65.62 86 ALA A N 1
ATOM 643 C CA . ALA A 1 86 ? 10.829 9.893 -12.939 1.00 65.62 86 ALA A CA 1
ATOM 644 C C . ALA A 1 86 ? 9.698 9.058 -12.287 1.00 65.62 86 ALA A C 1
ATOM 646 O O . ALA A 1 86 ? 8.737 9.636 -11.788 1.00 65.62 86 ALA A O 1
ATOM 647 N N . ARG A 1 87 ? 9.799 7.721 -12.298 1.00 77.69 87 ARG A N 1
ATOM 648 C CA . ARG A 1 87 ? 8.911 6.786 -11.593 1.00 77.69 87 ARG A CA 1
ATOM 649 C C . ARG A 1 87 ? 9.383 6.593 -10.150 1.00 77.69 87 ARG A C 1
ATOM 651 O O . ARG A 1 87 ? 10.540 6.843 -9.840 1.00 77.69 87 ARG A O 1
ATOM 658 N N . HIS A 1 88 ? 8.511 6.106 -9.272 1.00 90.31 88 HIS A N 1
ATOM 659 C CA . HIS A 1 88 ? 8.833 5.833 -7.864 1.00 90.31 88 HIS A CA 1
ATOM 660 C C . HIS A 1 88 ? 9.129 7.069 -7.004 1.00 90.31 88 HIS A C 1
ATOM 662 O O . HIS A 1 88 ? 9.750 6.965 -5.936 1.00 90.31 88 HIS A O 1
ATOM 668 N N . GLN A 1 89 ? 8.623 8.230 -7.421 1.00 90.62 89 GLN A N 1
ATOM 669 C CA . GLN A 1 89 ? 8.611 9.427 -6.587 1.00 90.62 89 GLN A CA 1
ATOM 670 C C . GLN A 1 89 ? 7.698 9.220 -5.377 1.00 90.62 89 GLN A C 1
ATOM 672 O O . GLN A 1 89 ? 6.685 8.519 -5.450 1.00 90.62 89 GLN A O 1
ATOM 677 N N . CYS A 1 90 ? 8.052 9.836 -4.250 1.00 92.88 90 CYS A N 1
ATOM 678 C CA . CYS A 1 90 ? 7.114 9.956 -3.142 1.00 92.88 90 CYS A CA 1
ATOM 679 C C . CYS A 1 90 ? 5.894 10.755 -3.599 1.00 92.88 90 CYS A C 1
ATOM 681 O O . CYS A 1 90 ? 6.034 11.811 -4.218 1.00 92.88 90 CYS A O 1
ATOM 683 N N . VAL A 1 91 ? 4.710 10.264 -3.250 1.00 94.19 91 VAL A N 1
ATOM 684 C CA . VAL A 1 91 ? 3.463 11.000 -3.446 1.00 94.19 91 VAL A CA 1
ATOM 685 C C . VAL A 1 91 ? 3.521 12.296 -2.629 1.00 94.19 91 VAL A C 1
ATOM 687 O O . VAL A 1 91 ? 3.906 12.272 -1.459 1.00 94.19 91 VAL A O 1
ATOM 690 N N . ASN A 1 92 ? 3.162 13.421 -3.251 1.00 92.94 92 ASN A N 1
ATOM 691 C CA . ASN A 1 92 ? 3.145 14.745 -2.626 1.00 92.9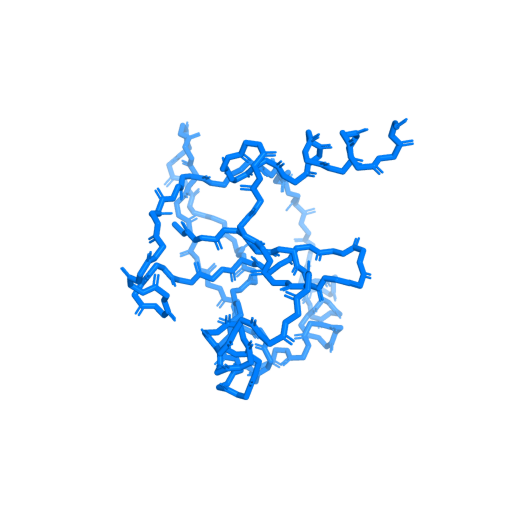4 92 ASN A CA 1
ATOM 692 C C . ASN A 1 92 ? 1.824 15.478 -2.962 1.00 92.94 92 ASN A C 1
ATOM 694 O O . ASN A 1 92 ? 1.585 15.731 -4.143 1.00 92.94 92 ASN A O 1
ATOM 698 N N . PRO A 1 93 ? 0.969 15.839 -1.985 1.00 94.06 93 PRO A N 1
ATOM 699 C CA . PRO A 1 93 ? 1.189 15.762 -0.538 1.00 94.06 93 PRO A CA 1
ATOM 700 C C . PRO A 1 93 ? 1.340 14.321 -0.001 1.00 94.06 93 PRO A C 1
ATOM 702 O O . PRO A 1 93 ? 0.739 13.399 -0.557 1.00 94.06 93 PRO A O 1
ATOM 705 N N . PRO A 1 94 ? 2.162 14.096 1.049 1.00 94.62 94 PRO A N 1
ATOM 706 C CA . PRO A 1 94 ? 2.458 12.754 1.547 1.00 94.62 94 PRO A CA 1
ATOM 707 C C . PRO A 1 94 ? 1.204 11.980 1.947 1.00 94.62 94 PRO A C 1
ATOM 709 O O . PRO A 1 94 ? 0.387 12.463 2.726 1.00 94.62 94 PRO A O 1
ATOM 712 N N . GLY A 1 95 ? 1.080 10.758 1.430 1.00 95.38 95 GLY A N 1
ATOM 713 C CA . GLY A 1 95 ? -0.026 9.860 1.757 1.00 95.38 95 GLY A CA 1
ATOM 714 C C . GLY A 1 95 ? -1.341 10.134 1.027 1.00 95.38 95 GLY A C 1
ATOM 715 O O . GLY A 1 95 ? -2.268 9.352 1.208 1.00 95.38 95 GLY A O 1
ATOM 716 N N . ASP A 1 96 ? -1.431 11.172 0.191 1.00 96.56 96 ASP A N 1
ATOM 717 C CA . ASP A 1 96 ? -2.656 11.532 -0.533 1.00 96.56 96 ASP A CA 1
ATOM 718 C C . ASP A 1 96 ? -2.498 11.334 -2.046 1.00 96.56 96 ASP A C 1
ATOM 720 O O . ASP A 1 96 ? -2.103 12.226 -2.806 1.00 96.56 96 ASP A O 1
ATOM 724 N N . TRP A 1 97 ? -2.831 10.122 -2.493 1.00 96.25 97 TRP A N 1
ATOM 725 C CA . TRP A 1 97 ? -2.775 9.757 -3.907 1.00 96.25 97 TRP A CA 1
ATOM 726 C C . TRP A 1 97 ? -3.728 10.578 -4.779 1.00 96.25 97 TRP A C 1
ATOM 728 O O . TRP A 1 97 ? -3.385 10.944 -5.907 1.00 96.25 97 TRP A O 1
ATOM 738 N N . ARG A 1 98 ? -4.930 10.870 -4.272 1.00 95.19 98 ARG A N 1
ATOM 739 C CA . ARG A 1 98 ? -5.977 11.544 -5.044 1.00 95.19 98 ARG A CA 1
ATOM 740 C C . ARG A 1 98 ? -5.551 12.971 -5.371 1.00 95.19 98 ARG A C 1
ATOM 742 O O . ARG A 1 98 ? -5.615 13.363 -6.535 1.00 95.19 98 ARG A O 1
ATOM 749 N N . SER A 1 99 ? -5.045 13.706 -4.382 1.00 95.00 99 SER A N 1
ATOM 750 C CA . SER A 1 99 ? -4.514 15.055 -4.594 1.00 95.00 99 SER A CA 1
ATOM 751 C C . SER A 1 99 ? -3.300 15.047 -5.519 1.00 95.00 99 SER A C 1
ATOM 753 O O . SER A 1 99 ? -3.230 15.864 -6.437 1.00 95.00 99 SER A O 1
ATOM 755 N N . PHE A 1 100 ? -2.369 14.106 -5.346 1.00 92.75 100 PHE A N 1
ATOM 756 C CA . PHE A 1 100 ? -1.190 13.992 -6.211 1.00 92.75 100 PHE A CA 1
ATOM 757 C C . PHE A 1 100 ? -1.552 13.777 -7.688 1.00 92.75 100 PHE A C 1
ATOM 759 O O . PHE A 1 100 ? -1.013 14.452 -8.566 1.00 92.75 100 PHE A O 1
ATOM 766 N N . ARG A 1 101 ? -2.516 12.894 -7.981 1.00 91.00 101 ARG A N 1
ATOM 767 C CA . ARG A 1 101 ? -2.952 12.618 -9.359 1.00 91.00 101 ARG A CA 1
ATOM 768 C C . ARG A 1 101 ? -3.637 13.799 -10.030 1.00 91.00 101 ARG A C 1
ATOM 770 O O . ARG A 1 101 ? -3.434 13.998 -11.225 1.00 91.00 101 ARG A O 1
ATOM 777 N N . LEU A 1 102 ? -4.411 14.585 -9.282 1.00 89.62 102 LEU A N 1
ATOM 778 C CA . LEU A 1 102 ? -5.046 15.792 -9.815 1.00 89.62 102 LEU A CA 1
ATOM 779 C C . LEU A 1 102 ? -4.010 16.834 -10.258 1.00 89.62 102 LEU A C 1
ATOM 781 O O . LEU A 1 102 ? -4.196 17.458 -11.295 1.00 89.62 102 LEU A O 1
ATOM 785 N N . HIS A 1 103 ? -2.901 16.974 -9.526 1.00 82.19 103 HIS A N 1
ATOM 786 C CA . HIS A 1 103 ? -1.834 17.914 -9.883 1.00 82.19 103 HIS A CA 1
ATOM 787 C C . HIS A 1 103 ? -0.990 17.455 -11.078 1.00 82.19 103 HIS A C 1
ATOM 789 O O . HIS A 1 103 ? -0.481 18.296 -11.805 1.00 82.19 103 HIS A O 1
ATOM 795 N N . GLN A 1 104 ? -0.837 16.146 -11.303 1.00 76.38 104 GLN A N 1
ATOM 796 C CA . GLN A 1 104 ? -0.113 15.629 -12.475 1.00 76.38 104 GLN A CA 1
ATOM 797 C C . GLN A 1 104 ? -0.904 15.729 -13.789 1.00 76.38 104 GLN A C 1
ATOM 799 O O . GLN A 1 104 ? -0.318 15.606 -14.861 1.00 76.38 104 GLN A O 1
ATOM 804 N N . ALA A 1 105 ? -2.230 15.858 -13.713 1.00 66.88 105 ALA A N 1
ATOM 805 C CA . ALA A 1 105 ? -3.111 15.916 -14.878 1.00 66.88 105 ALA A CA 1
ATOM 806 C C . ALA A 1 105 ? -3.386 17.350 -15.376 1.00 66.88 105 ALA A C 1
ATOM 808 O O . ALA A 1 105 ? -4.059 17.505 -16.396 1.00 66.88 105 ALA A O 1
ATOM 809 N N . ALA A 1 106 ? -2.907 18.362 -14.646 1.00 54.47 106 ALA A N 1
ATOM 810 C CA . ALA A 1 106 ? -3.016 19.785 -14.967 1.00 54.47 106 ALA A CA 1
ATOM 811 C C . ALA A 1 106 ? -1.760 20.287 -15.692 1.00 54.47 106 ALA A C 1
ATOM 813 O O . ALA A 1 106 ? -1.918 21.162 -16.573 1.00 54.47 106 ALA A O 1
#

Radius of gyration: 14.08 Å; chains: 1; bounding box: 34×34×32 Å

Foldseek 3Di:
DFWWFQVPLDIAAADCVLPVVDDDDDADDDDDDDDPVVVVVVCVVCVPPAQWDWDFDDDPPDPGTDIDTHGDHPVSSVVLNVCPDPGGDTQPVTNYPPVSVVVVVD

Secondary structure (DSSP, 8-state):
-EEEE-SSSSEEEE-GGGSTTS-------------HHHHHHHHHHTTTTTSEEEEEE--TT-SS-EEEEEE--HHHHHHHHTT-SSSSPBPSSTT-HHHHHHHHT-

Sequence (106 aa):
FVLVDSGSGYPYACHAAALPERAPSQLIGELLVVNAAVLSGLDELEGHPTYYRRELVGICGEDEPAWMYVLTDASALEAIRANQSARHQCVNPPGDWRSFRLHQAA